Protein AF-A0A2S3VWZ7-F1 (afdb_monomer_lite)

Radius of gyration: 19.47 Å; chains: 1; bounding box: 54×32×48 Å

Sequence (140 aa):
MIIDDAINYHKRKGKNRSNRTVIREVLTDVESSLRFKYVNMLGCYGAVLKEALTATGHASYAAKIPALTLYLELGAASQTMIQLISLGLSRHTAHVLSSLTINRDMDLESARRFLSRLTPETAGLSPYVADELRRVLQSV

Secondary structure (DSSP, 8-state):
-HHHHHHHHHHHTT----HHHHHHHHHHHIIIIIIIIIHHHHHHHHHHHHHHHHHTT-HHHHTT---HHHHHHHT-SSHHHHHHHHTT--HHHHHHHHHT-S-----HHHHHHHHHH--TTTTT--HHHHHHHHHHHH--

Organism: NCBI:txid1203393

Foldseek 3Di:
DVLVVQVVVCVVVVHPDDSVVSVVVVVVCLVVCQLPVVLVVVVVVLVVVCVVCVVVVNNVVNVVDDPVSVCSNQVHDAPLLVLVVVLPADSVLSVLLPVVDPDRHDDNVRSLVSLVPDDCVVSVDDPVSNVRSVVSNVVD

Structure (mmCIF, N/CA/C/O backbone):
data_AF-A0A2S3VWZ7-F1
#
_entry.id   AF-A0A2S3VWZ7-F1
#
loop_
_atom_site.group_PDB
_atom_site.id
_atom_site.type_symbol
_atom_site.label_atom_id
_atom_site.label_alt_id
_atom_site.label_comp_id
_atom_site.label_asym_id
_atom_site.label_entity_id
_atom_site.label_seq_id
_atom_site.pdbx_PDB_ins_code
_atom_site.Cartn_x
_atom_site.Cartn_y
_atom_site.Cartn_z
_atom_site.occupancy
_atom_site.B_iso_or_equiv
_atom_site.auth_seq_id
_atom_site.auth_comp_id
_atom_site.auth_asym_id
_atom_site.auth_atom_id
_atom_site.pdbx_PDB_model_num
ATOM 1 N N . MET A 1 1 ? -13.086 11.754 6.075 1.00 78.25 1 MET A N 1
ATOM 2 C CA . MET A 1 1 ? -12.340 10.482 6.261 1.00 78.25 1 MET A CA 1
ATOM 3 C C . MET A 1 1 ? -13.388 9.380 6.243 1.00 78.25 1 MET A C 1
ATOM 5 O O . MET A 1 1 ? -14.458 9.620 6.784 1.00 78.25 1 MET A O 1
ATOM 9 N N . ILE A 1 2 ? -13.130 8.200 5.660 1.00 90.00 2 ILE A N 1
ATOM 10 C CA . ILE A 1 2 ? -14.190 7.198 5.386 1.00 90.00 2 ILE A CA 1
ATOM 11 C C . ILE A 1 2 ? -15.077 6.866 6.603 1.00 90.00 2 ILE A C 1
ATOM 13 O O . ILE A 1 2 ? -16.283 6.684 6.467 1.00 90.00 2 ILE A O 1
ATOM 17 N N . ILE A 1 3 ? -14.491 6.860 7.804 1.00 93.31 3 ILE A N 1
ATOM 18 C CA . ILE A 1 3 ? -15.200 6.642 9.069 1.00 93.31 3 ILE A CA 1
ATOM 19 C C . ILE A 1 3 ? -16.158 7.799 9.388 1.00 93.31 3 ILE A C 1
ATOM 21 O O . ILE A 1 3 ? -17.328 7.557 9.683 1.00 93.31 3 ILE A O 1
ATOM 25 N N . ASP A 1 4 ? -15.692 9.047 9.309 1.00 93.38 4 ASP A N 1
ATOM 26 C CA . ASP A 1 4 ? -16.527 10.231 9.554 1.00 93.38 4 ASP A CA 1
ATOM 27 C C . ASP A 1 4 ? -17.675 10.308 8.547 1.00 93.38 4 ASP A C 1
ATOM 29 O O . ASP A 1 4 ? -18.820 10.591 8.906 1.00 93.38 4 ASP A O 1
ATOM 33 N N . ASP A 1 5 ? -17.380 9.991 7.287 1.00 94.19 5 ASP A N 1
ATOM 34 C CA . ASP A 1 5 ? -18.354 9.992 6.200 1.00 94.19 5 ASP A CA 1
ATOM 35 C C . ASP A 1 5 ? -19.437 8.925 6.427 1.00 94.19 5 ASP A C 1
ATOM 37 O O . ASP A 1 5 ? -20.629 9.204 6.259 1.00 94.19 5 ASP A O 1
ATOM 41 N N . ALA A 1 6 ? -19.053 7.737 6.909 1.00 93.19 6 ALA A N 1
ATOM 42 C CA . ALA A 1 6 ? -19.980 6.672 7.291 1.00 93.19 6 ALA A CA 1
ATOM 43 C C . ALA A 1 6 ? -20.844 7.047 8.509 1.00 93.19 6 ALA A C 1
ATOM 45 O O . ALA A 1 6 ? -22.060 6.821 8.507 1.00 93.19 6 ALA A O 1
ATOM 46 N N . ILE A 1 7 ? -20.254 7.668 9.537 1.00 94.00 7 ILE A N 1
ATOM 47 C CA . ILE A 1 7 ? -20.989 8.162 10.713 1.00 94.00 7 ILE A CA 1
ATOM 48 C C . ILE A 1 7 ? -22.030 9.199 10.276 1.00 94.00 7 ILE A C 1
ATOM 50 O O . ILE A 1 7 ? -23.207 9.097 10.635 1.00 94.00 7 ILE A O 1
ATOM 54 N N . ASN A 1 8 ? -21.623 10.168 9.457 1.00 93.44 8 ASN A N 1
ATOM 55 C CA . ASN A 1 8 ? -22.503 11.217 8.951 1.00 93.44 8 ASN A CA 1
ATOM 56 C C . ASN A 1 8 ? -23.617 10.652 8.061 1.00 93.44 8 ASN A C 1
ATOM 58 O O . ASN A 1 8 ? -24.768 11.076 8.171 1.00 93.44 8 ASN A O 1
ATOM 62 N N . TYR A 1 9 ? -23.315 9.659 7.222 1.00 93.50 9 TYR A N 1
ATOM 63 C CA . TYR A 1 9 ? -24.314 8.962 6.413 1.00 93.50 9 TYR A CA 1
ATOM 64 C C . TYR A 1 9 ? -25.420 8.331 7.271 1.00 93.50 9 TYR A C 1
ATOM 66 O O . TYR A 1 9 ? -26.606 8.534 6.997 1.00 93.50 9 TYR A O 1
ATOM 74 N N . HIS A 1 10 ? -25.058 7.608 8.334 1.00 91.50 10 HIS A N 1
ATOM 75 C CA . HIS A 1 10 ? -26.041 6.962 9.205 1.00 91.50 10 HIS A CA 1
ATOM 76 C C . HIS A 1 10 ? -26.863 7.958 10.025 1.00 91.50 10 HIS A C 1
ATOM 78 O O . HIS A 1 10 ? -28.078 7.772 10.136 1.00 91.50 10 HIS A O 1
ATOM 84 N N . LYS A 1 11 ? -26.238 9.037 10.515 1.00 90.12 11 LYS A N 1
ATOM 85 C CA . LYS A 1 11 ? -26.940 10.135 11.198 1.00 90.12 11 LYS A CA 1
ATOM 86 C C . LYS A 1 11 ? -27.988 10.786 10.294 1.00 90.12 11 LYS A C 1
ATOM 88 O O . LYS A 1 11 ? -29.134 10.931 10.705 1.00 90.12 11 LYS A O 1
ATOM 93 N N . ARG A 1 12 ? -27.636 11.097 9.038 1.00 91.94 12 ARG A N 1
ATOM 94 C CA . ARG A 1 12 ? -28.571 11.682 8.054 1.00 91.94 12 ARG A CA 1
ATOM 95 C C . ARG A 1 12 ? -29.767 10.780 7.743 1.00 91.94 12 ARG A C 1
ATOM 97 O O . ARG A 1 12 ? -30.843 11.283 7.453 1.00 91.94 12 ARG A O 1
ATOM 104 N N . LYS A 1 13 ? -29.604 9.457 7.819 1.00 90.81 13 LYS A N 1
ATOM 105 C CA . LYS A 1 13 ? -30.698 8.487 7.631 1.00 90.81 13 LYS A CA 1
ATOM 106 C C . LYS A 1 13 ? -31.581 8.287 8.872 1.00 90.81 13 LYS A C 1
ATOM 108 O O . LYS A 1 13 ? -32.412 7.383 8.861 1.00 90.81 13 LYS A O 1
ATOM 113 N N . GLY A 1 14 ? -31.386 9.063 9.942 1.00 83.25 14 GLY A N 1
ATOM 114 C CA . GLY A 1 14 ? -32.142 8.921 11.190 1.00 83.25 14 GLY A CA 1
ATOM 115 C C . GLY A 1 14 ? -31.880 7.600 11.920 1.00 83.25 14 GLY A C 1
ATOM 116 O O . GLY A 1 14 ? -32.651 7.209 12.793 1.00 83.25 14 GLY A O 1
ATOM 117 N N . LYS A 1 15 ? -30.807 6.877 11.567 1.00 80.62 15 LYS A N 1
ATOM 118 C CA . LYS A 1 15 ? -30.462 5.620 12.234 1.00 80.62 15 LYS A CA 1
ATOM 119 C C . LYS A 1 15 ? -29.747 5.932 13.544 1.00 80.62 15 LYS A C 1
ATOM 121 O O . LYS A 1 15 ? -28.651 6.488 13.528 1.00 80.62 15 LYS A O 1
ATOM 126 N N . ASN A 1 16 ? -30.319 5.502 14.666 1.00 78.69 16 ASN A N 1
ATOM 127 C CA . ASN A 1 16 ? -29.718 5.670 15.990 1.00 78.69 16 ASN A CA 1
ATOM 128 C C . ASN A 1 16 ? -28.647 4.591 16.256 1.00 78.69 16 ASN A C 1
ATOM 130 O O . ASN A 1 16 ? -28.794 3.730 17.121 1.00 78.69 16 ASN A O 1
ATOM 134 N N . ARG A 1 17 ? -27.592 4.568 15.430 1.00 86.25 17 ARG A N 1
ATOM 135 C CA . ARG A 1 17 ? -26.449 3.654 15.589 1.00 86.25 17 ARG A CA 1
ATOM 136 C C . ARG A 1 17 ? -25.340 4.349 16.361 1.00 86.25 17 ARG A C 1
ATOM 138 O O . ARG A 1 17 ? -25.019 5.501 16.086 1.00 86.25 17 ARG A O 1
ATOM 145 N N . SER A 1 18 ? -24.709 3.625 17.282 1.00 92.88 18 SER A N 1
ATOM 146 C CA . SER A 1 18 ? -23.548 4.157 17.996 1.00 92.88 18 SER A CA 1
ATOM 147 C C . SER A 1 18 ? -22.364 4.364 17.043 1.00 92.88 18 SER A C 1
ATOM 149 O O . SER A 1 18 ? -22.121 3.534 16.161 1.00 92.88 18 SER A O 1
ATOM 151 N N . ASN A 1 19 ? -21.570 5.420 17.259 1.00 93.38 19 ASN A N 1
ATOM 152 C CA . ASN A 1 19 ? -20.338 5.648 16.493 1.00 93.38 19 ASN A CA 1
ATOM 153 C C . ASN A 1 19 ? -19.397 4.435 16.572 1.00 93.38 19 ASN A C 1
ATOM 155 O O . ASN A 1 19 ? -18.799 4.052 15.574 1.00 93.38 19 ASN A O 1
ATOM 159 N N . ARG A 1 20 ? -19.309 3.785 17.744 1.00 93.75 20 ARG A N 1
ATOM 160 C CA . ARG A 1 20 ? -18.490 2.580 17.957 1.00 93.75 20 ARG A CA 1
ATOM 161 C C . ARG A 1 20 ? -18.887 1.446 17.009 1.00 93.75 20 ARG A C 1
ATOM 163 O O . ARG A 1 20 ? -18.013 0.767 16.480 1.00 93.75 20 ARG A O 1
ATOM 170 N N . THR A 1 21 ? -20.187 1.237 16.812 1.00 94.69 21 THR A N 1
ATOM 171 C CA . THR A 1 21 ? -20.713 0.224 15.889 1.00 94.69 21 THR A CA 1
ATOM 172 C C . THR A 1 21 ? -20.322 0.554 14.452 1.00 94.69 21 THR A C 1
ATOM 174 O O . THR A 1 21 ? -19.758 -0.296 13.775 1.00 94.69 21 THR A O 1
ATOM 177 N N . VAL A 1 22 ? -20.534 1.802 14.021 1.00 94.25 22 VAL A N 1
ATOM 178 C CA . VAL A 1 22 ? -20.190 2.246 12.659 1.00 94.25 22 VAL A CA 1
ATOM 179 C C . VAL A 1 22 ? -18.692 2.103 12.386 1.00 94.25 22 VAL A C 1
ATOM 181 O O . VAL A 1 22 ? -18.312 1.578 11.349 1.00 94.25 22 VAL A O 1
ATOM 184 N N . ILE A 1 23 ? -17.839 2.503 13.333 1.00 94.38 23 ILE A N 1
ATOM 185 C CA . ILE A 1 23 ? -16.381 2.363 13.212 1.00 94.38 23 ILE A CA 1
ATOM 186 C C . ILE A 1 23 ? -15.990 0.896 13.004 1.00 94.38 23 ILE A C 1
ATOM 188 O O . ILE A 1 23 ? -15.233 0.591 12.087 1.00 94.38 23 ILE A O 1
ATOM 192 N N . ARG A 1 24 ? -16.507 -0.019 13.836 1.00 93.44 24 ARG A N 1
ATOM 193 C CA . ARG A 1 24 ? -16.182 -1.450 13.731 1.00 93.44 24 ARG A CA 1
ATOM 194 C C . ARG A 1 24 ? -16.646 -2.056 12.417 1.00 93.44 24 ARG A C 1
ATOM 196 O O . ARG A 1 24 ? -15.909 -2.846 11.845 1.00 93.44 24 ARG A O 1
ATOM 203 N N . GLU A 1 25 ? -17.831 -1.686 11.946 1.00 92.81 25 GLU A N 1
ATOM 204 C CA . GLU A 1 25 ? -18.352 -2.160 10.661 1.00 92.81 25 GLU A CA 1
ATOM 205 C C . GLU A 1 25 ? -17.486 -1.677 9.503 1.00 92.81 25 GLU A C 1
ATOM 207 O O . GLU A 1 25 ? -17.027 -2.501 8.726 1.00 92.81 25 GLU A O 1
ATOM 212 N N . VAL A 1 26 ? -17.143 -0.386 9.455 1.00 93.44 26 VAL A N 1
ATOM 213 C CA . VAL A 1 26 ? -16.254 0.150 8.412 1.00 93.44 26 VAL A CA 1
ATOM 214 C C . VAL A 1 26 ? -14.898 -0.558 8.420 1.00 93.44 26 VAL A C 1
ATOM 216 O O . VAL A 1 26 ? -14.395 -0.924 7.362 1.00 93.44 26 VAL A O 1
ATOM 219 N N . LEU A 1 27 ? -14.303 -0.786 9.595 1.00 90.94 27 LEU A N 1
ATOM 220 C CA . LEU A 1 27 ? -13.040 -1.527 9.694 1.00 90.94 27 LEU A CA 1
ATOM 221 C C . LEU A 1 27 ? -13.194 -2.984 9.232 1.00 90.94 27 LEU A C 1
ATOM 223 O O . LEU A 1 27 ? -12.349 -3.476 8.489 1.00 90.94 27 LEU A O 1
ATOM 227 N N . THR A 1 28 ? -14.293 -3.641 9.607 1.00 90.81 28 THR A N 1
ATOM 228 C CA . THR A 1 28 ? -14.607 -5.012 9.174 1.00 90.81 28 THR A CA 1
ATOM 229 C C . THR A 1 28 ? -14.801 -5.083 7.662 1.00 90.81 28 THR A C 1
ATOM 231 O O . THR A 1 28 ? -14.314 -6.015 7.027 1.00 90.81 28 THR A O 1
ATOM 234 N N . ASP A 1 29 ? -15.465 -4.099 7.059 1.00 89.06 29 ASP A N 1
ATOM 235 C CA . ASP A 1 29 ? -15.682 -4.020 5.615 1.00 89.06 29 ASP A CA 1
ATOM 236 C C . ASP A 1 29 ? -14.360 -3.799 4.873 1.00 89.06 29 ASP A C 1
ATOM 238 O O . ASP A 1 29 ? -14.090 -4.458 3.867 1.00 89.06 29 ASP A O 1
ATOM 242 N N . VAL A 1 30 ? -13.494 -2.919 5.384 1.00 87.25 30 VAL A N 1
ATOM 243 C CA . VAL A 1 30 ? -12.157 -2.693 4.816 1.00 87.25 30 VAL A CA 1
ATOM 244 C C . VAL A 1 30 ? -11.316 -3.969 4.873 1.00 87.25 30 VAL A C 1
ATOM 246 O O . VAL A 1 30 ? -10.669 -4.321 3.887 1.00 87.25 30 VAL A O 1
ATOM 249 N N . GLU A 1 31 ? -11.335 -4.695 5.988 1.00 82.94 31 GLU A N 1
ATOM 250 C CA . GLU A 1 31 ? -10.578 -5.942 6.110 1.00 82.94 31 GLU A CA 1
ATOM 251 C C . GLU A 1 31 ? -11.178 -7.065 5.260 1.00 82.94 31 GLU A C 1
ATOM 253 O O . GLU A 1 31 ? -10.496 -7.606 4.397 1.00 82.94 31 GLU A O 1
ATOM 258 N N . SER A 1 32 ? -12.454 -7.398 5.444 1.00 84.00 32 SER A N 1
ATOM 259 C CA . SER A 1 32 ? -13.089 -8.550 4.789 1.00 84.00 32 SER A CA 1
ATOM 260 C C . SER A 1 32 ? -13.348 -8.334 3.298 1.00 84.00 32 SER A C 1
ATOM 262 O O . SER A 1 32 ? -13.098 -9.220 2.479 1.00 84.00 32 SER A O 1
ATOM 264 N N . SER A 1 33 ? -13.835 -7.155 2.912 1.00 82.75 33 SER A N 1
ATOM 265 C CA . SER A 1 33 ? -14.174 -6.886 1.520 1.00 82.75 33 SER A CA 1
ATOM 266 C C . SER A 1 33 ? -12.939 -6.421 0.770 1.00 82.75 33 SER A C 1
ATOM 268 O O . SER A 1 33 ? -12.546 -7.067 -0.201 1.00 82.75 33 SER A O 1
ATOM 270 N N . LEU A 1 34 ? -12.310 -5.326 1.205 1.00 81.12 34 LEU A N 1
ATOM 271 C CA . LEU A 1 34 ? -11.249 -4.676 0.428 1.00 81.12 34 LEU A CA 1
ATOM 272 C C . LEU A 1 34 ? -9.989 -5.545 0.320 1.00 81.12 34 LEU A C 1
ATOM 274 O O . LEU A 1 34 ? -9.462 -5.714 -0.777 1.00 81.12 34 LEU A O 1
ATOM 278 N N . ARG A 1 35 ? -9.522 -6.113 1.438 1.00 76.94 35 ARG A N 1
ATOM 279 C CA . ARG A 1 35 ? -8.255 -6.864 1.476 1.00 76.94 35 ARG A CA 1
ATOM 280 C C . ARG A 1 35 ? -8.354 -8.325 1.059 1.00 76.94 35 ARG A C 1
ATOM 282 O O . ARG A 1 35 ? -7.341 -8.876 0.658 1.00 76.94 35 ARG A O 1
ATOM 289 N N . PHE A 1 36 ? -9.532 -8.944 1.117 1.00 78.81 36 PHE A N 1
ATOM 290 C CA . PHE A 1 36 ? -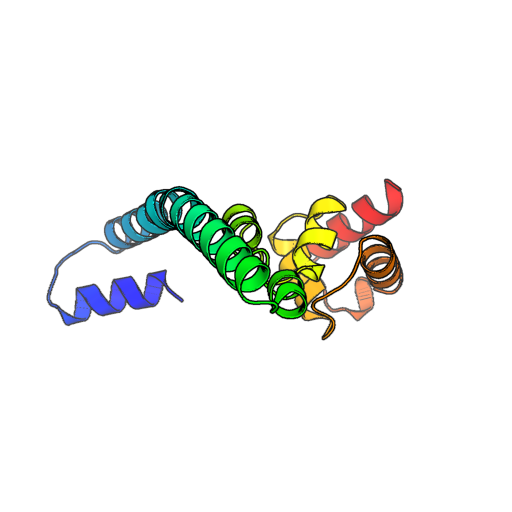9.696 -10.328 0.656 1.00 78.81 36 PHE A CA 1
ATOM 291 C C . PHE A 1 36 ? -10.466 -10.404 -0.659 1.00 78.81 36 PHE A C 1
ATOM 293 O O . PHE A 1 36 ? -9.933 -10.838 -1.680 1.00 78.81 36 PHE A O 1
ATOM 300 N N . LYS A 1 37 ? -11.729 -9.967 -0.665 1.00 86.69 37 LYS A N 1
ATOM 301 C CA . LYS A 1 37 ? -12.602 -10.144 -1.832 1.00 86.69 37 LYS A CA 1
ATOM 302 C C . LYS A 1 37 ? -12.121 -9.346 -3.045 1.00 86.69 37 LYS A C 1
ATOM 304 O O . LYS A 1 37 ? -11.995 -9.913 -4.128 1.00 86.69 37 LYS A O 1
ATOM 309 N N . TYR A 1 38 ? -11.848 -8.051 -2.880 1.00 88.75 38 TYR A N 1
ATOM 310 C CA . TYR A 1 38 ? -11.436 -7.198 -4.000 1.00 88.75 38 TYR A CA 1
ATOM 311 C C . TYR A 1 38 ? -10.044 -7.556 -4.521 1.00 88.75 38 TYR A C 1
ATOM 313 O O . TYR A 1 38 ? -9.864 -7.576 -5.733 1.00 88.75 38 TYR A O 1
ATOM 321 N N . VAL A 1 39 ? -9.101 -7.907 -3.643 1.00 88.56 39 VAL A N 1
ATOM 322 C CA . VAL A 1 39 ? -7.770 -8.425 -4.016 1.00 88.56 39 VAL A CA 1
ATOM 323 C C . VAL A 1 39 ? -7.898 -9.620 -4.967 1.00 88.56 39 VAL A C 1
ATOM 325 O O . VAL A 1 39 ? -7.359 -9.584 -6.075 1.00 88.56 39 VAL A O 1
ATOM 328 N N . ASN A 1 40 ? -8.709 -10.618 -4.606 1.00 88.50 40 ASN A N 1
ATOM 329 C CA . ASN A 1 40 ? -8.929 -11.800 -5.443 1.00 88.50 40 ASN A CA 1
ATOM 330 C C . ASN A 1 40 ? -9.610 -11.455 -6.775 1.00 88.50 40 ASN A C 1
ATOM 332 O O . ASN A 1 40 ? -9.146 -11.864 -7.838 1.00 88.50 40 ASN A O 1
ATOM 336 N N . MET A 1 41 ? -10.693 -10.673 -6.734 1.00 91.75 41 MET A N 1
ATOM 337 C CA . MET A 1 41 ? -11.439 -10.304 -7.942 1.00 91.75 41 MET A CA 1
ATOM 338 C C . MET A 1 41 ? -10.599 -9.458 -8.908 1.00 91.75 41 MET A C 1
ATOM 340 O O . MET A 1 41 ? -10.658 -9.676 -10.117 1.00 91.75 41 MET A O 1
ATOM 344 N N . LEU A 1 42 ? -9.793 -8.527 -8.393 1.00 92.56 42 LEU A N 1
ATOM 345 C CA . LEU A 1 42 ? -8.875 -7.721 -9.199 1.00 92.56 42 LEU A CA 1
ATOM 346 C C . LEU A 1 42 ? -7.725 -8.555 -9.757 1.00 92.56 42 LEU A C 1
ATOM 348 O O . LEU A 1 42 ? -7.317 -8.313 -10.888 1.00 92.56 42 LEU A O 1
ATOM 352 N N . GLY A 1 43 ? -7.250 -9.561 -9.017 1.00 91.62 43 GLY A N 1
ATOM 353 C CA . GLY A 1 43 ? -6.296 -10.543 -9.531 1.00 91.62 43 GLY A CA 1
ATOM 354 C C . GLY A 1 43 ? -6.852 -11.288 -10.747 1.00 91.62 43 GLY A C 1
ATOM 355 O O . GLY A 1 43 ? -6.219 -11.307 -11.803 1.00 91.62 43 GLY A O 1
ATOM 356 N N . CYS A 1 44 ?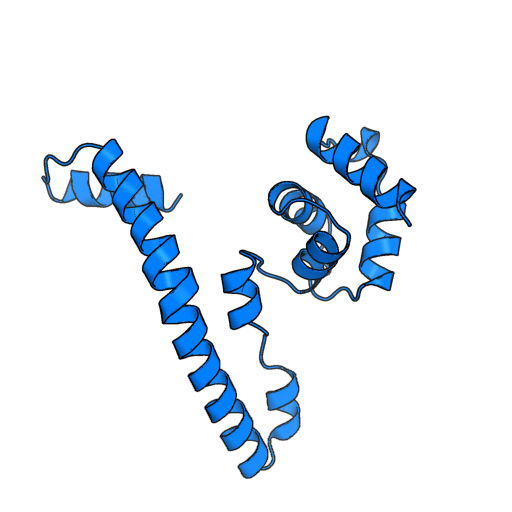 -8.073 -11.825 -10.639 1.00 93.94 44 CYS A N 1
ATOM 357 C CA . CYS A 1 44 ? -8.752 -12.482 -11.759 1.00 93.94 44 CYS A CA 1
ATOM 358 C C . CYS A 1 44 ? -8.955 -11.530 -12.945 1.00 93.94 44 CYS A C 1
ATOM 360 O O . CYS A 1 44 ? -8.626 -11.877 -14.077 1.00 93.94 44 CYS A O 1
ATOM 362 N N . TYR A 1 45 ? -9.460 -10.320 -12.689 1.00 94.56 45 TYR A N 1
ATOM 363 C CA . TYR A 1 45 ? -9.661 -9.311 -13.727 1.00 94.56 45 TYR A CA 1
ATOM 364 C C . TYR A 1 45 ? -8.349 -8.943 -14.431 1.00 94.56 45 TYR A C 1
ATOM 366 O O . TYR A 1 45 ? -8.297 -8.923 -15.657 1.00 94.56 45 TYR A O 1
ATOM 374 N N . GLY A 1 46 ? -7.278 -8.702 -13.671 1.00 93.75 46 GLY A N 1
ATOM 375 C CA . GLY A 1 46 ? -5.960 -8.374 -14.207 1.00 93.75 46 GLY A CA 1
ATOM 376 C C . GLY A 1 46 ? -5.387 -9.490 -15.079 1.00 93.75 46 GLY A C 1
ATOM 377 O O . GLY A 1 46 ? -4.836 -9.203 -16.140 1.00 93.75 46 GLY A O 1
ATOM 378 N N . ALA A 1 47 ? -5.570 -10.754 -14.684 1.00 93.62 47 ALA A N 1
ATOM 379 C CA . ALA A 1 47 ? -5.145 -11.908 -15.475 1.00 93.62 47 ALA A CA 1
ATOM 380 C C . ALA A 1 47 ? -5.895 -11.996 -16.815 1.00 93.62 47 ALA A C 1
ATOM 382 O O . ALA A 1 47 ? -5.262 -12.097 -17.865 1.00 93.62 47 ALA A O 1
ATOM 383 N N . VAL A 1 48 ? -7.227 -11.883 -16.790 1.00 96.19 48 VAL A N 1
ATOM 384 C CA . VAL A 1 48 ? -8.059 -11.910 -18.006 1.00 96.19 48 VAL A CA 1
ATOM 385 C C . VAL A 1 48 ? -7.742 -10.725 -18.919 1.00 96.19 48 VAL A C 1
ATOM 387 O O . VAL A 1 48 ? -7.597 -10.899 -20.127 1.00 96.19 48 VAL A O 1
ATOM 390 N N . LEU A 1 49 ? -7.585 -9.523 -18.357 1.00 95.94 49 LEU A N 1
ATOM 391 C CA . LEU A 1 49 ? -7.230 -8.325 -19.116 1.00 95.94 49 LEU A CA 1
ATOM 392 C C . LEU A 1 49 ? -5.858 -8.469 -19.787 1.00 95.94 49 LEU A C 1
ATOM 394 O O . LEU A 1 49 ? -5.710 -8.131 -20.960 1.00 95.94 49 LEU A O 1
ATOM 398 N N . LYS A 1 50 ? -4.861 -8.985 -19.061 1.00 95.62 50 LYS A N 1
ATOM 399 C CA . LYS A 1 50 ? -3.515 -9.232 -19.592 1.00 95.62 50 LYS A CA 1
ATOM 400 C C . LYS A 1 50 ? -3.549 -10.206 -20.770 1.00 95.62 50 LYS A C 1
ATOM 402 O O . LYS A 1 50 ? -2.909 -9.940 -21.789 1.00 95.62 50 LYS A O 1
ATOM 407 N N . GLU A 1 51 ? -4.302 -11.293 -20.638 1.00 96.44 51 GLU A N 1
ATOM 408 C CA . GLU A 1 51 ? -4.470 -12.287 -21.699 1.00 96.44 51 GLU A CA 1
ATOM 409 C C . GLU A 1 51 ? -5.155 -11.677 -22.927 1.00 96.44 51 GLU A C 1
ATOM 411 O O . GLU A 1 51 ? -4.622 -11.746 -24.032 1.00 96.44 51 GLU A O 1
ATOM 416 N N . ALA A 1 52 ? -6.274 -10.973 -22.737 1.00 97.19 52 ALA A N 1
ATOM 417 C CA . ALA A 1 52 ? -7.012 -10.332 -23.824 1.00 97.19 52 ALA A CA 1
ATOM 418 C C . ALA A 1 52 ? -6.171 -9.285 -24.581 1.00 97.19 52 ALA A C 1
ATOM 420 O O . ALA A 1 52 ? -6.198 -9.227 -25.813 1.00 97.19 52 ALA A O 1
ATOM 421 N N . LEU A 1 53 ? -5.387 -8.471 -23.867 1.00 97.00 53 LEU A N 1
ATOM 422 C CA . LEU A 1 53 ? -4.468 -7.509 -24.486 1.00 97.00 53 LEU A CA 1
ATOM 423 C C . LEU A 1 53 ? -3.362 -8.216 -25.274 1.00 97.00 53 LEU A C 1
ATOM 425 O O . LEU A 1 53 ? -3.013 -7.781 -26.366 1.00 97.00 53 LEU A O 1
ATOM 429 N N . THR A 1 54 ? -2.826 -9.316 -24.753 1.00 95.50 54 THR A N 1
ATOM 430 C CA . THR A 1 54 ? -1.769 -10.073 -25.436 1.00 95.50 54 THR A CA 1
ATOM 431 C C . THR A 1 54 ? -2.309 -10.737 -26.705 1.00 95.50 54 THR A C 1
ATOM 433 O O . THR A 1 54 ? -1.727 -10.562 -27.776 1.00 95.50 54 THR A O 1
ATOM 436 N N . ALA A 1 55 ? -3.469 -11.394 -26.620 1.00 96.69 55 ALA A N 1
ATOM 437 C CA . ALA A 1 55 ? -4.131 -12.061 -27.742 1.00 96.69 55 ALA A CA 1
ATOM 438 C C . ALA A 1 55 ? -4.536 -11.104 -28.878 1.00 96.69 55 ALA A C 1
ATOM 440 O O . ALA A 1 55 ? -4.609 -11.508 -30.034 1.00 96.69 55 ALA A O 1
ATOM 441 N N . THR A 1 56 ? -4.777 -9.827 -28.568 1.00 97.19 56 THR A N 1
ATOM 442 C CA . THR A 1 56 ? -5.166 -8.802 -29.553 1.00 97.19 56 THR A CA 1
ATOM 443 C C . THR A 1 56 ? -3.993 -7.962 -30.071 1.00 97.19 56 THR A C 1
ATOM 445 O O . THR A 1 56 ? -4.218 -6.980 -30.772 1.00 97.19 56 THR A O 1
ATOM 448 N N . GLY A 1 57 ? -2.742 -8.316 -29.745 1.00 96.19 57 GLY A N 1
ATOM 449 C CA . GLY A 1 57 ? -1.545 -7.598 -30.212 1.00 96.19 57 GLY A CA 1
ATOM 450 C C . GLY A 1 57 ? -1.193 -6.333 -29.415 1.00 96.19 57 GLY A C 1
ATOM 451 O O . GLY A 1 57 ? -0.326 -5.561 -29.816 1.00 96.19 57 GLY A O 1
ATOM 452 N N . HIS A 1 58 ? -1.818 -6.127 -28.256 1.00 96.31 58 HIS A N 1
ATOM 453 C CA . HIS A 1 58 ? -1.686 -4.956 -27.383 1.00 96.31 58 HIS A CA 1
ATOM 454 C C . HIS A 1 58 ? -0.782 -5.216 -26.161 1.00 96.31 58 HIS A C 1
ATOM 456 O O . HIS A 1 58 ? -0.971 -4.625 -25.096 1.00 96.31 58 HIS A O 1
ATOM 462 N N . ALA A 1 59 ? 0.229 -6.084 -26.288 1.00 93.38 59 ALA A N 1
ATOM 463 C CA . ALA A 1 59 ? 1.094 -6.502 -25.176 1.00 93.38 59 ALA A CA 1
ATOM 464 C C . ALA A 1 59 ? 1.799 -5.332 -24.449 1.00 93.38 59 ALA A C 1
ATOM 466 O O . ALA A 1 59 ? 2.042 -5.398 -23.244 1.00 93.38 59 ALA A O 1
ATOM 467 N N . SER A 1 60 ? 2.071 -4.222 -25.143 1.00 93.88 60 SER A N 1
ATOM 468 C CA . SER A 1 60 ? 2.657 -3.014 -24.541 1.00 93.88 60 SER A CA 1
ATOM 469 C C . SER A 1 60 ? 1.748 -2.350 -23.498 1.00 93.88 60 SER A C 1
ATOM 471 O O . SER A 1 60 ? 2.244 -1.727 -22.559 1.00 93.88 60 SER A O 1
ATOM 473 N N . TYR A 1 61 ? 0.427 -2.499 -23.614 1.00 93.38 61 TYR A N 1
ATOM 474 C CA . TYR A 1 61 ? -0.531 -2.032 -22.609 1.00 93.38 61 TYR A CA 1
ATOM 475 C C . TYR A 1 61 ? -0.604 -2.972 -21.412 1.00 93.38 61 TYR A C 1
ATOM 477 O O . TYR A 1 61 ? -0.798 -2.517 -20.287 1.00 93.38 61 TYR A O 1
ATOM 485 N N . ALA A 1 62 ? -0.382 -4.267 -21.633 1.00 90.88 62 ALA A N 1
ATOM 486 C CA . ALA A 1 62 ? -0.355 -5.259 -20.568 1.00 90.88 62 ALA A CA 1
ATOM 487 C C . ALA A 1 62 ? 0.760 -4.965 -19.544 1.00 90.88 62 ALA A C 1
ATOM 489 O O . ALA A 1 62 ? 0.554 -5.118 -18.343 1.00 90.88 62 ALA A O 1
ATOM 490 N N . ALA A 1 63 ? 1.907 -4.454 -20.007 1.00 86.25 63 ALA A N 1
ATOM 491 C CA . ALA A 1 63 ? 3.011 -4.007 -19.152 1.00 86.25 63 ALA A CA 1
ATOM 492 C C . ALA A 1 63 ? 2.694 -2.748 -18.320 1.00 86.25 63 ALA A C 1
ATOM 494 O O . ALA A 1 63 ? 3.393 -2.463 -17.353 1.00 86.25 63 ALA A O 1
ATOM 495 N N . LYS A 1 64 ? 1.648 -1.994 -18.679 1.00 88.88 64 LYS A N 1
ATOM 496 C CA . LYS A 1 64 ? 1.218 -0.774 -17.978 1.00 88.88 64 LYS A CA 1
ATOM 497 C C . LYS A 1 64 ? 0.107 -1.028 -16.960 1.00 88.88 64 LYS A C 1
ATOM 499 O O . LYS A 1 64 ? -0.359 -0.078 -16.335 1.00 88.88 64 LYS A O 1
ATOM 504 N N . ILE A 1 65 ? -0.350 -2.274 -16.813 1.00 89.56 65 ILE A N 1
ATOM 505 C CA . ILE A 1 65 ? -1.368 -2.617 -15.819 1.00 89.56 65 ILE A CA 1
ATOM 506 C C . ILE A 1 65 ? -0.762 -2.391 -14.424 1.00 89.56 65 ILE A C 1
ATOM 508 O O . ILE A 1 65 ? 0.226 -3.045 -14.082 1.00 89.56 65 ILE A O 1
ATOM 512 N N . PRO A 1 66 ? -1.330 -1.488 -13.605 1.00 84.31 66 PRO A N 1
ATOM 513 C CA . PRO A 1 66 ? -0.825 -1.255 -12.262 1.00 84.31 66 PRO A CA 1
ATOM 514 C C . PRO A 1 66 ? -1.034 -2.489 -11.382 1.00 84.31 66 PRO A C 1
ATOM 516 O O . PRO A 1 66 ? -2.030 -3.204 -11.513 1.00 84.31 66 PRO A O 1
ATOM 519 N N . ALA A 1 67 ? -0.130 -2.702 -10.426 1.00 85.56 67 ALA A N 1
ATOM 520 C CA . ALA A 1 67 ? -0.201 -3.794 -9.457 1.00 85.56 67 ALA A CA 1
ATOM 521 C C . ALA A 1 67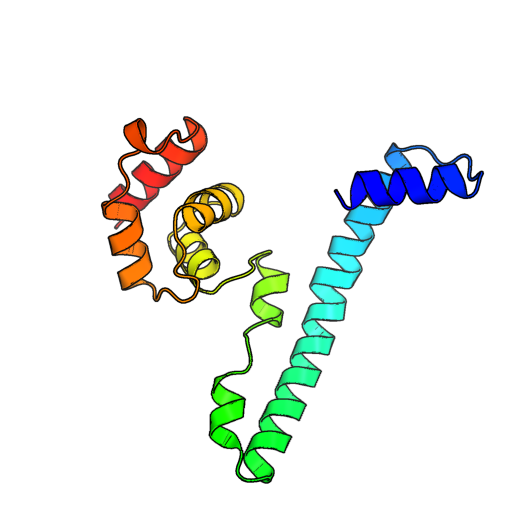 ? -1.264 -3.534 -8.363 1.00 85.56 67 ALA A C 1
ATOM 523 O O . ALA A 1 67 ? -0.967 -3.553 -7.171 1.00 85.56 67 ALA A O 1
ATOM 524 N N . LEU A 1 68 ? -2.516 -3.275 -8.760 1.00 87.31 68 LEU A N 1
ATOM 525 C CA . LEU A 1 68 ? -3.614 -2.872 -7.868 1.00 87.31 68 LEU A CA 1
ATOM 526 C C . LEU A 1 68 ? -3.857 -3.870 -6.733 1.00 87.31 68 LEU A C 1
ATOM 528 O O . LEU A 1 68 ? -4.136 -3.466 -5.609 1.00 87.31 68 LEU A O 1
ATOM 532 N N . THR A 1 69 ? -3.719 -5.164 -7.016 1.00 88.44 69 THR A N 1
ATOM 533 C CA . THR A 1 69 ? -3.832 -6.229 -6.015 1.00 88.44 69 THR A CA 1
ATOM 534 C C . THR A 1 69 ? -2.813 -6.033 -4.892 1.00 88.44 69 THR A C 1
ATOM 536 O O . THR A 1 69 ? -3.188 -5.946 -3.725 1.00 88.44 69 THR A O 1
ATOM 539 N N . LEU A 1 70 ? -1.542 -5.828 -5.251 1.00 85.94 70 LEU A N 1
ATOM 540 C CA . LEU A 1 70 ? -0.458 -5.574 -4.303 1.00 85.94 70 LEU A CA 1
ATOM 541 C C . LEU A 1 70 ? -0.673 -4.267 -3.523 1.00 85.94 70 LEU A C 1
ATOM 543 O O . LEU A 1 70 ? -0.392 -4.187 -2.327 1.00 85.94 70 LEU A O 1
ATOM 547 N N . TYR A 1 71 ? -1.202 -3.239 -4.191 1.00 88.00 71 TYR A N 1
ATOM 548 C CA . TYR A 1 71 ? -1.503 -1.944 -3.575 1.00 88.00 71 TYR A CA 1
ATOM 549 C C . TYR A 1 71 ? -2.538 -2.106 -2.455 1.00 88.00 71 TYR A C 1
ATOM 551 O O . TYR A 1 71 ? -2.339 -1.606 -1.347 1.00 88.00 71 TYR A O 1
ATOM 559 N N . LEU A 1 72 ? -3.606 -2.866 -2.704 1.00 86.75 72 LEU A N 1
ATOM 560 C CA . LEU A 1 72 ? -4.653 -3.128 -1.716 1.00 86.75 72 LEU A CA 1
ATOM 561 C C . LEU A 1 72 ? -4.172 -3.994 -0.546 1.00 86.75 72 LEU A C 1
ATOM 563 O O . LEU A 1 72 ? -4.512 -3.706 0.604 1.00 86.75 72 LEU A O 1
ATOM 567 N N . GLU A 1 73 ? -3.357 -5.014 -0.811 1.00 84.31 73 GLU A N 1
ATOM 568 C CA . GLU A 1 73 ? -2.789 -5.878 0.231 1.00 84.31 73 GLU A CA 1
ATOM 569 C C . GLU A 1 73 ? -1.924 -5.072 1.209 1.00 84.31 73 GLU A C 1
ATOM 571 O O . GLU A 1 73 ? -2.149 -5.061 2.431 1.00 84.31 73 GLU A O 1
ATOM 576 N N . LEU A 1 74 ? -0.976 -4.311 0.662 1.00 81.88 74 LEU A N 1
ATOM 577 C CA . LEU A 1 74 ? -0.023 -3.531 1.445 1.00 81.88 74 LEU A CA 1
ATOM 578 C C . LEU A 1 74 ? -0.627 -2.233 2.000 1.00 81.88 74 LEU A C 1
ATOM 580 O O . LEU A 1 74 ? -0.061 -1.632 2.916 1.00 81.88 74 LEU A O 1
ATOM 584 N N . GLY A 1 75 ? -1.793 -1.811 1.503 1.00 80.69 75 GLY A N 1
ATOM 585 C CA . GLY A 1 75 ? -2.353 -0.491 1.792 1.00 80.69 75 GLY A CA 1
ATOM 586 C C . GLY A 1 75 ? -1.471 0.631 1.238 1.00 80.69 75 GLY A C 1
ATOM 587 O O . GLY A 1 75 ? -1.300 1.661 1.887 1.00 80.69 75 GLY A O 1
ATOM 588 N N . ALA A 1 76 ? -0.866 0.393 0.075 1.00 83.81 76 ALA A N 1
ATOM 589 C CA . ALA A 1 76 ? -0.028 1.332 -0.654 1.00 83.81 76 ALA A CA 1
ATOM 590 C C . ALA A 1 76 ? -0.778 1.892 -1.870 1.00 83.81 76 ALA A C 1
ATOM 592 O O . ALA A 1 76 ? -1.765 1.324 -2.321 1.00 83.81 76 ALA A O 1
ATOM 593 N N . ALA A 1 77 ? -0.302 3.013 -2.413 1.00 84.75 77 ALA A N 1
ATOM 594 C CA . ALA A 1 77 ? -0.900 3.644 -3.598 1.00 84.75 77 ALA A CA 1
ATOM 595 C C . ALA A 1 77 ? 0.126 3.974 -4.697 1.00 84.75 77 ALA A C 1
ATOM 597 O O . ALA A 1 77 ? -0.180 4.701 -5.637 1.00 84.75 77 ALA A O 1
ATOM 598 N N . SER A 1 78 ? 1.366 3.500 -4.558 1.00 90.50 78 SER A N 1
ATOM 599 C CA . SER A 1 78 ? 2.432 3.724 -5.537 1.00 90.50 78 SER A CA 1
ATOM 600 C C . SER A 1 78 ? 3.543 2.694 -5.382 1.00 90.50 78 SER A C 1
ATOM 602 O O . SER A 1 78 ? 3.745 2.159 -4.288 1.00 90.50 78 SER A O 1
ATOM 604 N N . GLN A 1 79 ? 4.300 2.476 -6.457 1.00 91.31 79 GLN A N 1
ATOM 605 C CA . GLN A 1 79 ? 5.480 1.621 -6.434 1.00 91.31 79 GLN A CA 1
ATOM 606 C C . GLN A 1 79 ? 6.540 2.171 -5.474 1.00 91.31 79 GLN A C 1
ATOM 608 O O . GLN A 1 79 ? 7.094 1.414 -4.683 1.00 91.31 79 GLN A O 1
ATOM 613 N N . THR A 1 80 ? 6.727 3.494 -5.430 1.00 94.56 80 THR A N 1
ATOM 614 C CA . THR A 1 80 ? 7.599 4.145 -4.439 1.00 94.56 80 THR A CA 1
ATOM 615 C C . THR A 1 80 ? 7.243 3.742 -3.010 1.00 94.56 80 THR A C 1
ATOM 617 O O . THR A 1 80 ? 8.111 3.320 -2.255 1.00 94.56 80 THR A O 1
ATOM 620 N N . MET A 1 81 ? 5.964 3.821 -2.627 1.00 94.62 81 MET A N 1
ATOM 621 C CA . MET A 1 81 ? 5.540 3.453 -1.272 1.00 94.62 81 MET A CA 1
ATOM 622 C C . MET A 1 81 ? 5.794 1.969 -0.970 1.00 94.62 81 MET 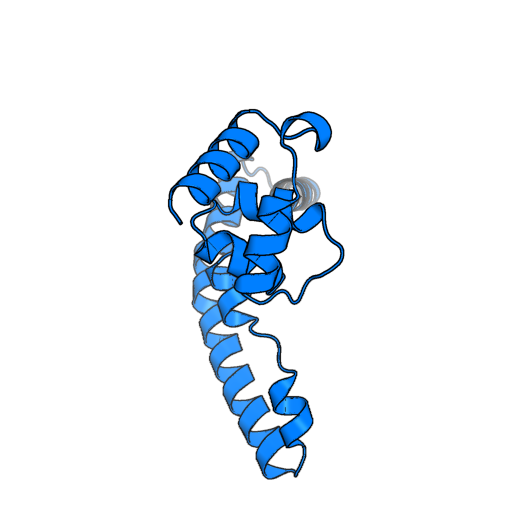A C 1
ATOM 624 O O . MET A 1 81 ? 6.170 1.644 0.153 1.00 94.62 81 MET A O 1
ATOM 628 N N . ILE A 1 82 ? 5.648 1.081 -1.961 1.00 93.44 82 ILE A N 1
ATOM 629 C CA . ILE A 1 82 ? 6.000 -0.339 -1.812 1.00 93.44 82 ILE A CA 1
ATOM 630 C C . ILE A 1 82 ? 7.493 -0.504 -1.550 1.00 93.44 82 ILE A C 1
ATOM 632 O O . ILE A 1 82 ? 7.851 -1.205 -0.608 1.00 93.44 82 ILE A O 1
ATOM 636 N N . GLN A 1 83 ? 8.351 0.156 -2.333 1.00 94.81 83 GLN A N 1
ATOM 637 C CA . GLN A 1 83 ? 9.801 0.049 -2.155 1.00 94.81 83 GLN A CA 1
ATOM 638 C C . GLN A 1 83 ? 10.248 0.556 -0.779 1.00 94.81 83 GLN A C 1
ATOM 640 O O . GLN A 1 83 ? 11.112 -0.034 -0.137 1.00 94.81 83 GLN A O 1
ATOM 645 N N . LEU A 1 84 ? 9.614 1.618 -0.276 1.00 94.88 84 LEU A N 1
ATOM 646 C CA . LEU A 1 84 ? 9.860 2.110 1.078 1.00 94.88 84 LEU A CA 1
ATOM 647 C C . LEU A 1 84 ? 9.468 1.079 2.148 1.00 94.88 84 LEU A C 1
ATOM 649 O O . LEU A 1 84 ? 10.232 0.856 3.085 1.00 94.88 84 LEU A O 1
ATOM 653 N N . ILE A 1 85 ? 8.319 0.413 1.994 1.00 93.94 85 ILE A N 1
ATOM 654 C CA . ILE A 1 85 ? 7.896 -0.665 2.902 1.00 93.94 85 ILE A CA 1
ATOM 655 C C . ILE A 1 85 ? 8.865 -1.853 2.825 1.00 93.94 85 ILE A C 1
ATOM 657 O O . ILE A 1 85 ? 9.250 -2.387 3.863 1.00 93.94 85 ILE A O 1
ATOM 661 N N . SER A 1 86 ? 9.310 -2.254 1.628 1.00 92.00 86 SER A N 1
ATOM 662 C CA . SER A 1 86 ? 10.248 -3.376 1.472 1.00 92.00 86 SER A CA 1
ATOM 663 C C . SER A 1 86 ? 11.630 -3.104 2.063 1.00 92.00 86 SER A C 1
ATOM 665 O O . SER A 1 86 ? 12.327 -4.046 2.423 1.00 92.00 86 SER A O 1
ATOM 667 N N . LEU A 1 87 ? 12.015 -1.831 2.212 1.00 93.56 87 LEU A N 1
ATOM 668 C CA . LEU A 1 87 ? 13.225 -1.422 2.933 1.00 93.56 87 LEU A CA 1
ATOM 669 C C . LEU A 1 87 ? 13.079 -1.519 4.465 1.00 93.56 87 LEU A C 1
ATOM 671 O O . LEU A 1 87 ? 14.030 -1.239 5.186 1.00 93.56 87 LEU A O 1
ATOM 675 N N . GLY A 1 88 ? 11.914 -1.924 4.981 1.00 92.69 88 GLY A N 1
ATOM 676 C CA . GLY A 1 88 ? 11.683 -2.141 6.411 1.00 92.69 88 GLY A CA 1
ATOM 677 C C . GLY A 1 88 ? 11.052 -0.956 7.145 1.00 92.69 88 GLY A C 1
ATOM 678 O O . GLY A 1 88 ? 11.015 -0.953 8.378 1.00 92.69 88 GLY A O 1
ATOM 679 N N . LEU A 1 89 ? 10.547 0.042 6.413 1.00 94.38 89 LEU A N 1
ATOM 680 C CA . LEU A 1 89 ? 9.754 1.124 6.994 1.00 94.38 89 LEU A CA 1
ATOM 681 C C . LEU A 1 89 ? 8.326 0.649 7.287 1.00 94.38 89 LEU A C 1
ATOM 683 O O . LEU A 1 89 ? 7.704 -0.064 6.494 1.00 94.38 89 LEU A O 1
ATOM 687 N N . SER A 1 90 ? 7.753 1.120 8.391 1.00 94.12 90 SER A N 1
ATOM 688 C CA . SER A 1 90 ? 6.326 0.982 8.647 1.00 94.12 90 SER A CA 1
ATOM 689 C C . SER A 1 90 ? 5.498 1.648 7.543 1.00 94.12 90 SER A C 1
ATOM 691 O O . SER A 1 90 ? 5.919 2.610 6.899 1.00 94.12 90 SER A O 1
ATOM 693 N N . ARG A 1 91 ? 4.255 1.186 7.360 1.00 91.50 91 ARG A N 1
ATOM 694 C CA . ARG A 1 91 ? 3.313 1.781 6.392 1.00 91.50 91 ARG A CA 1
ATOM 695 C C . ARG A 1 91 ? 3.095 3.278 6.618 1.00 91.50 91 ARG A C 1
ATOM 697 O O . ARG A 1 91 ? 2.979 4.025 5.652 1.00 91.50 91 ARG A O 1
ATOM 704 N N . HIS A 1 92 ? 3.036 3.709 7.880 1.00 92.81 92 HIS A N 1
ATOM 705 C CA . HIS A 1 92 ? 2.866 5.119 8.228 1.00 92.81 92 HIS A CA 1
ATOM 706 C C . HIS A 1 92 ? 4.065 5.948 7.762 1.00 92.81 92 HIS A C 1
ATOM 708 O O . HIS A 1 92 ? 3.891 6.916 7.025 1.00 92.81 92 HIS A O 1
ATOM 714 N N . THR A 1 93 ? 5.279 5.529 8.115 1.00 94.50 93 THR A N 1
ATOM 715 C CA . THR A 1 93 ? 6.506 6.210 7.696 1.00 94.50 93 THR A CA 1
ATOM 716 C C . THR A 1 93 ? 6.684 6.176 6.186 1.00 94.50 93 THR A C 1
ATOM 718 O O . THR A 1 93 ? 6.951 7.211 5.588 1.00 94.50 93 THR A O 1
ATOM 721 N N . ALA A 1 94 ? 6.458 5.034 5.536 1.00 94.94 94 ALA A N 1
ATOM 722 C CA . ALA A 1 94 ? 6.507 4.935 4.081 1.00 94.94 94 ALA A CA 1
ATOM 723 C C . ALA A 1 94 ? 5.525 5.908 3.409 1.00 94.94 94 ALA A C 1
ATOM 725 O O 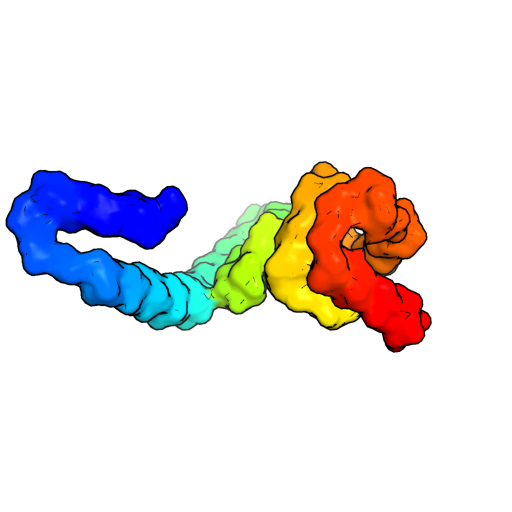. ALA A 1 94 ? 5.887 6.563 2.434 1.00 94.94 94 ALA A O 1
ATOM 726 N N . HIS A 1 95 ? 4.311 6.064 3.947 1.00 93.31 95 HIS A N 1
ATOM 727 C CA . HIS A 1 95 ? 3.350 7.048 3.452 1.00 93.31 95 HIS A CA 1
ATOM 728 C C . HIS A 1 95 ? 3.879 8.482 3.595 1.00 93.31 95 HIS A C 1
ATOM 730 O O . HIS A 1 95 ? 3.916 9.208 2.600 1.00 93.31 95 HIS A O 1
ATOM 736 N N . VAL A 1 96 ? 4.338 8.860 4.794 1.00 93.50 96 VAL A N 1
ATOM 737 C CA . VAL A 1 96 ? 4.892 10.195 5.078 1.00 93.50 96 VAL A CA 1
ATOM 738 C C . VAL A 1 96 ? 6.090 10.496 4.179 1.00 93.50 96 VAL A C 1
ATOM 740 O O . VAL A 1 96 ? 6.128 11.538 3.545 1.00 93.50 96 VAL A O 1
ATOM 743 N N . LEU A 1 97 ? 7.047 9.580 4.048 1.00 93.94 97 LEU A N 1
ATOM 744 C CA . LEU A 1 97 ? 8.233 9.812 3.224 1.00 93.94 97 LEU A CA 1
ATOM 745 C C . LEU A 1 97 ? 7.898 9.809 1.727 1.00 93.94 97 LEU A C 1
ATOM 747 O O . LEU A 1 97 ? 8.437 10.615 0.973 1.00 93.94 97 LEU A O 1
ATOM 751 N N . SER A 1 98 ? 6.958 8.970 1.282 1.00 93.69 98 SER A N 1
ATOM 752 C CA . SER A 1 98 ? 6.503 8.978 -0.114 1.00 93.69 98 SER A CA 1
ATOM 753 C C . SER A 1 98 ? 5.762 10.261 -0.499 1.00 93.69 98 SER A C 1
ATOM 755 O O . SER A 1 98 ? 5.658 10.559 -1.686 1.00 93.69 98 SER A O 1
ATOM 757 N N . SER A 1 99 ? 5.208 11.019 0.454 1.00 91.81 99 SER A N 1
ATOM 758 C CA . SER A 1 99 ? 4.542 12.293 0.155 1.00 91.81 99 SER A CA 1
ATOM 759 C C . SER A 1 99 ? 5.537 13.435 -0.076 1.00 91.81 99 SER A C 1
ATOM 761 O O . SER A 1 99 ? 5.179 14.417 -0.721 1.00 91.81 99 SER A O 1
ATOM 763 N N . LEU A 1 100 ? 6.796 13.265 0.345 1.00 92.75 100 LEU A N 1
ATOM 764 C CA . LEU A 1 100 ? 7.893 14.215 0.124 1.00 92.75 100 LEU A CA 1
ATOM 765 C C . LEU A 1 100 ? 8.487 14.140 -1.292 1.00 92.75 100 LEU A C 1
ATOM 767 O O . LEU A 1 100 ? 9.395 14.896 -1.626 1.00 92.75 100 LEU A O 1
ATOM 771 N N . THR A 1 101 ? 8.001 13.225 -2.132 1.00 91.62 101 THR A N 1
ATOM 772 C CA . THR A 1 101 ? 8.458 13.060 -3.512 1.00 91.62 101 THR A CA 1
ATOM 773 C C . THR A 1 101 ? 7.290 12.995 -4.487 1.00 91.62 101 THR A C 1
ATOM 775 O O . THR A 1 101 ? 6.238 12.415 -4.212 1.00 91.62 101 THR A O 1
ATOM 778 N N . ILE A 1 102 ? 7.495 13.575 -5.669 1.00 93.12 102 ILE A N 1
ATOM 779 C CA . ILE A 1 102 ? 6.565 13.454 -6.798 1.00 93.12 102 ILE A CA 1
ATOM 780 C C . ILE A 1 102 ? 6.746 12.133 -7.553 1.00 93.12 102 ILE A C 1
ATOM 782 O O . ILE A 1 102 ? 5.833 11.704 -8.254 1.00 93.12 102 ILE A O 1
ATOM 786 N N . ASN A 1 103 ? 7.905 11.476 -7.416 1.00 93.31 103 ASN A N 1
ATOM 787 C CA . ASN A 1 103 ? 8.174 10.226 -8.114 1.00 93.31 103 ASN A CA 1
ATOM 788 C C . ASN A 1 103 ? 7.418 9.074 -7.432 1.00 93.31 103 ASN A C 1
ATOM 790 O O . ASN A 1 103 ? 7.719 8.695 -6.297 1.00 93.31 103 ASN A O 1
ATOM 794 N N . ARG A 1 104 ? 6.434 8.518 -8.145 1.00 91.56 104 ARG A N 1
ATOM 795 C CA . ARG A 1 104 ? 5.573 7.408 -7.703 1.00 91.56 104 ARG A CA 1
ATOM 796 C C . ARG A 1 104 ? 6.023 6.036 -8.214 1.00 91.56 104 ARG A C 1
ATOM 798 O O . ARG A 1 104 ? 5.398 5.040 -7.852 1.00 91.56 104 ARG A O 1
ATOM 805 N N . ASP A 1 105 ? 7.093 5.992 -8.998 1.00 92.75 105 ASP A N 1
ATOM 806 C CA . ASP A 1 105 ? 7.575 4.797 -9.687 1.00 92.75 105 ASP A CA 1
ATOM 807 C C . ASP A 1 105 ? 9.064 4.521 -9.417 1.00 92.75 105 ASP A C 1
ATOM 809 O O . ASP A 1 105 ? 9.849 4.259 -10.322 1.00 92.75 105 ASP A O 1
ATOM 813 N N . MET A 1 106 ? 9.493 4.653 -8.156 1.00 94.81 106 MET A N 1
ATOM 814 C CA . MET A 1 106 ? 10.867 4.313 -7.775 1.00 94.81 106 MET A CA 1
ATOM 815 C C . MET A 1 106 ? 11.090 2.799 -7.787 1.00 94.81 106 MET A C 1
ATOM 817 O O . MET A 1 106 ? 10.264 2.038 -7.283 1.00 94.81 106 MET A O 1
ATOM 821 N N . ASP A 1 107 ? 12.256 2.384 -8.276 1.00 94.38 107 ASP A N 1
ATOM 822 C CA . ASP A 1 107 ? 12.837 1.080 -7.969 1.00 94.38 107 ASP A CA 1
ATOM 823 C C . ASP A 1 107 ? 13.527 1.091 -6.590 1.00 94.38 107 ASP A C 1
ATOM 825 O O . ASP A 1 107 ? 13.611 2.123 -5.913 1.00 94.38 107 ASP A O 1
ATOM 829 N N . LEU A 1 108 ? 14.007 -0.074 -6.150 1.00 93.00 108 LEU A N 1
ATOM 830 C CA . LEU A 1 108 ? 14.609 -0.241 -4.826 1.00 93.00 108 LEU A CA 1
ATOM 831 C C . LEU A 1 108 ? 15.845 0.654 -4.624 1.00 93.00 108 LEU A C 1
ATOM 833 O O . LEU A 1 108 ? 16.015 1.260 -3.564 1.00 93.00 108 LEU A O 1
ATOM 837 N N . GLU A 1 109 ? 16.702 0.771 -5.641 1.00 94.25 109 GLU A N 1
ATOM 838 C CA . GLU A 1 109 ? 17.921 1.583 -5.566 1.00 94.25 109 GLU A CA 1
ATOM 839 C C . GLU A 1 109 ? 17.594 3.081 -5.499 1.00 94.25 109 GLU A C 1
ATOM 841 O O . GLU A 1 109 ? 18.160 3.825 -4.693 1.00 94.25 109 GLU A O 1
ATOM 846 N N . SER A 1 110 ? 16.640 3.541 -6.309 1.00 95.44 110 SER A N 1
ATOM 847 C CA . SER A 1 110 ? 16.188 4.931 -6.310 1.00 95.44 110 SER A CA 1
ATOM 848 C C . SER A 1 110 ? 15.476 5.291 -5.014 1.00 95.44 110 SER A C 1
ATOM 850 O O . SER A 1 110 ? 15.704 6.385 -4.499 1.00 95.44 110 SER A O 1
ATOM 852 N N . ALA A 1 111 ? 14.702 4.368 -4.437 1.00 95.69 111 ALA A N 1
ATOM 853 C CA . ALA A 1 111 ? 14.120 4.529 -3.110 1.00 95.69 111 ALA A CA 1
ATOM 854 C C . ALA A 1 111 ? 15.208 4.678 -2.033 1.00 95.69 111 ALA A C 1
ATOM 856 O O . ALA A 1 111 ? 15.144 5.606 -1.228 1.00 95.69 111 ALA A O 1
ATOM 857 N N . ARG A 1 112 ? 16.264 3.851 -2.061 1.00 93.56 112 ARG A N 1
ATOM 858 C CA . ARG A 1 112 ? 17.399 3.972 -1.126 1.00 93.56 112 ARG A CA 1
ATOM 859 C C . ARG A 1 112 ? 18.118 5.313 -1.269 1.00 93.56 112 ARG A C 1
ATOM 861 O O . ARG A 1 112 ? 18.341 5.992 -0.269 1.00 93.56 112 ARG A O 1
ATOM 868 N N . ARG A 1 113 ? 18.437 5.725 -2.501 1.00 94.75 113 ARG A N 1
ATOM 869 C CA . ARG A 1 113 ? 19.072 7.029 -2.781 1.00 94.75 113 ARG A CA 1
ATOM 870 C C . ARG A 1 113 ? 18.196 8.204 -2.364 1.00 94.75 113 ARG A C 1
ATOM 872 O O . ARG A 1 113 ? 18.714 9.238 -1.953 1.00 94.75 113 ARG A O 1
ATOM 879 N N . PHE A 1 114 ? 16.881 8.074 -2.498 1.00 95.00 114 PHE A N 1
ATOM 880 C CA . PHE A 1 114 ? 15.939 9.071 -2.013 1.00 95.00 114 PHE A CA 1
ATOM 881 C C . PHE A 1 114 ? 16.013 9.185 -0.487 1.00 95.00 114 PHE A C 1
ATOM 883 O O . PHE A 1 114 ? 16.244 10.280 0.019 1.00 95.00 114 PHE A O 1
ATOM 890 N N . LEU A 1 115 ? 15.914 8.063 0.233 1.00 93.50 115 LEU A N 1
ATOM 891 C CA . LEU A 1 115 ? 15.987 8.045 1.696 1.00 93.50 115 LEU A CA 1
ATOM 892 C C . LEU A 1 115 ? 17.313 8.592 2.232 1.00 93.50 115 LEU A C 1
ATOM 894 O O . LEU A 1 115 ? 17.304 9.362 3.186 1.00 93.50 115 LEU A O 1
ATOM 898 N N . SER A 1 116 ? 18.441 8.261 1.600 1.00 91.88 116 SER A N 1
ATOM 899 C CA . SER A 1 116 ? 19.764 8.728 2.036 1.00 91.88 116 SER A CA 1
ATOM 900 C C . SER A 1 116 ? 19.982 10.234 1.856 1.00 91.88 116 SER A C 1
ATOM 902 O O . SER A 1 116 ? 20.929 10.783 2.410 1.00 91.88 116 SER A O 1
ATOM 904 N N . ARG A 1 117 ? 19.155 10.907 1.045 1.00 91.00 117 ARG A N 1
ATOM 905 C CA . ARG A 1 117 ? 19.209 12.365 0.835 1.00 91.00 117 ARG A CA 1
ATOM 906 C C . ARG A 1 117 ? 18.331 13.136 1.817 1.00 91.00 117 ARG A C 1
ATOM 908 O O . ARG A 1 117 ? 18.461 14.355 1.905 1.00 91.00 117 ARG A O 1
ATOM 915 N N . LEU A 1 118 ? 17.429 12.457 2.523 1.00 89.69 118 LEU A N 1
ATOM 916 C CA . LEU A 1 118 ? 16.562 13.093 3.505 1.00 89.69 118 LEU A CA 1
ATOM 917 C C . LEU A 1 118 ? 17.351 13.360 4.786 1.00 89.69 118 LEU A C 1
ATOM 919 O O . LEU A 1 118 ? 17.932 12.451 5.372 1.00 89.69 118 LEU A O 1
ATOM 923 N N . THR A 1 119 ? 17.333 14.609 5.242 1.00 81.88 119 THR A N 1
ATOM 924 C CA . THR A 1 119 ? 17.816 14.976 6.577 1.00 81.88 119 THR A CA 1
ATOM 925 C C . THR A 1 119 ? 16.605 15.100 7.504 1.00 81.88 119 THR A C 1
ATOM 927 O O . THR A 1 119 ? 15.746 15.954 7.258 1.00 81.88 119 THR A O 1
ATOM 930 N N . PRO A 1 120 ? 16.477 14.242 8.536 1.00 73.25 120 PRO A N 1
ATOM 931 C CA . PRO A 1 120 ? 15.291 14.218 9.391 1.00 73.25 120 PRO A CA 1
ATOM 932 C C . PRO A 1 120 ? 14.948 15.573 10.018 1.00 73.25 120 PRO A C 1
ATOM 934 O O . PRO A 1 120 ? 13.775 15.904 10.183 1.00 73.25 120 PRO A O 1
ATOM 937 N N . GLU A 1 121 ? 15.975 16.363 10.323 1.00 69.56 121 GLU A N 1
ATOM 938 C CA . GLU A 1 121 ? 15.885 17.648 11.008 1.00 69.56 121 GLU A CA 1
ATOM 939 C C . GLU A 1 121 ? 15.314 18.751 10.104 1.00 69.56 121 GLU A C 1
ATOM 941 O O . GLU A 1 121 ? 14.624 19.644 10.588 1.00 69.56 121 GLU A O 1
ATOM 946 N N . THR A 1 122 ? 15.555 18.684 8.789 1.00 70.62 122 THR A N 1
ATOM 947 C CA . THR A 1 122 ? 15.063 19.696 7.834 1.00 70.62 122 THR A CA 1
ATOM 948 C C . THR A 1 122 ? 13.708 19.332 7.235 1.00 70.62 122 THR A C 1
ATOM 950 O O . THR A 1 122 ? 12.946 20.212 6.843 1.00 70.62 122 THR A O 1
ATOM 953 N N . ALA A 1 123 ? 13.375 18.041 7.203 1.00 76.06 123 ALA A N 1
ATOM 954 C CA . ALA A 1 123 ? 12.152 17.531 6.591 1.00 76.06 123 ALA A CA 1
ATOM 955 C C . ALA A 1 123 ? 10.903 17.652 7.490 1.00 76.06 123 ALA A C 1
ATOM 957 O O . ALA A 1 123 ? 9.822 17.225 7.087 1.00 76.06 123 ALA A O 1
ATOM 958 N N . GLY A 1 124 ? 11.028 18.216 8.699 1.00 81.44 124 GLY A N 1
ATOM 959 C CA . GLY A 1 124 ? 9.904 18.386 9.628 1.00 81.44 124 GLY A CA 1
ATOM 960 C C . GLY A 1 124 ? 9.289 17.058 10.082 1.00 81.44 124 GLY A C 1
ATOM 961 O O . GLY A 1 124 ? 8.087 16.985 10.341 1.00 81.44 124 GLY A O 1
ATOM 962 N N . LEU A 1 125 ? 10.093 15.990 10.126 1.00 88.00 125 LEU A N 1
ATOM 963 C CA . LEU A 1 125 ? 9.621 14.652 10.474 1.00 88.00 125 LEU A CA 1
ATOM 964 C C . LEU A 1 125 ? 9.329 14.558 11.972 1.00 88.00 125 LEU A C 1
ATOM 966 O O . LEU A 1 125 ? 10.049 15.114 12.801 1.00 88.00 125 LEU A O 1
ATOM 970 N N . SER A 1 126 ? 8.296 13.795 12.333 1.00 91.06 126 SER A N 1
ATOM 971 C CA . SER A 1 126 ? 8.089 13.438 13.736 1.00 91.06 126 SER A CA 1
ATOM 972 C C . SER A 1 126 ? 9.258 12.575 14.244 1.00 91.06 126 SER A C 1
ATOM 974 O O . SER A 1 126 ? 9.861 11.844 13.448 1.00 91.06 126 SER A O 1
ATOM 976 N N . PRO A 1 127 ? 9.564 12.590 15.558 1.00 90.38 127 PRO A N 1
ATOM 977 C CA . PRO A 1 127 ? 10.659 11.794 16.120 1.00 90.38 127 PRO A CA 1
ATOM 978 C C . PRO A 1 127 ? 10.568 10.307 15.750 1.00 90.38 127 PRO A C 1
ATOM 980 O O . PRO A 1 127 ? 11.553 9.710 15.335 1.00 90.38 127 PRO A O 1
ATOM 983 N N . TYR A 1 128 ? 9.355 9.746 15.778 1.00 92.12 128 TYR A N 1
ATOM 984 C CA . TYR A 1 128 ? 9.099 8.359 15.387 1.00 92.12 128 TYR A CA 1
ATOM 985 C C . TYR A 1 128 ? 9.515 8.053 13.938 1.00 92.12 128 TYR A C 1
ATOM 987 O O . TYR A 1 128 ? 10.186 7.056 13.678 1.00 92.12 128 TYR A O 1
ATOM 995 N N . VAL A 1 129 ? 9.133 8.917 12.990 1.00 93.38 129 VAL A N 1
ATOM 996 C CA . VAL A 1 129 ? 9.458 8.747 11.564 1.00 93.38 129 VAL A CA 1
ATOM 997 C C . VAL A 1 129 ? 10.964 8.908 11.332 1.00 93.38 129 VAL A C 1
ATOM 999 O O . VAL A 1 129 ? 11.557 8.146 10.568 1.00 93.38 129 VAL A O 1
ATOM 1002 N N . ALA A 1 130 ? 11.593 9.866 12.018 1.00 92.44 130 ALA A N 1
ATOM 1003 C CA . ALA A 1 130 ? 13.034 10.097 11.959 1.00 92.44 130 ALA A CA 1
ATOM 1004 C C . ALA A 1 130 ? 13.840 8.892 12.472 1.00 92.44 130 ALA A C 1
ATOM 1006 O O . ALA A 1 130 ? 14.798 8.470 11.824 1.00 92.44 130 ALA A O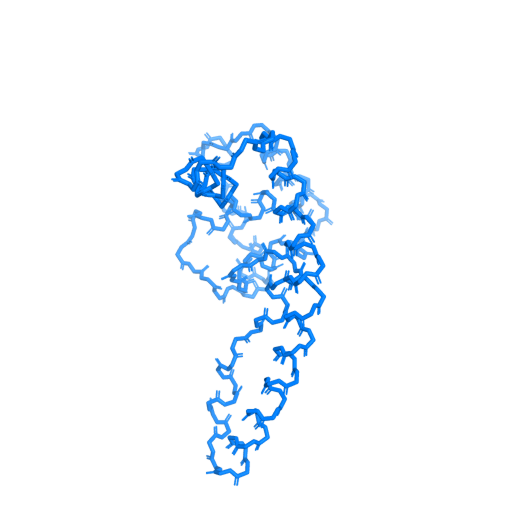 1
ATOM 1007 N N . ASP A 1 131 ? 13.440 8.311 13.601 1.00 92.06 131 ASP A N 1
ATOM 1008 C CA . ASP A 1 131 ? 14.111 7.145 14.180 1.00 92.06 131 ASP A CA 1
ATOM 1009 C C . ASP A 1 131 ? 13.976 5.911 13.287 1.00 92.06 131 ASP A C 1
ATOM 1011 O O . ASP A 1 131 ? 14.935 5.157 13.108 1.00 92.06 131 ASP A O 1
ATOM 1015 N N . GLU A 1 132 ? 12.810 5.726 12.665 1.00 94.06 132 GLU A N 1
ATOM 1016 C CA . GLU A 1 132 ? 12.598 4.630 11.727 1.00 94.06 132 GLU A CA 1
ATOM 1017 C C . GLU A 1 132 ? 13.473 4.755 10.475 1.00 94.06 132 GLU A C 1
ATOM 1019 O O . GLU A 1 132 ? 14.091 3.777 10.046 1.00 94.06 132 GLU A O 1
ATOM 1024 N N . LEU A 1 133 ? 13.580 5.972 9.934 1.00 92.81 133 LEU A N 1
ATOM 1025 C CA . LEU A 1 133 ? 14.457 6.281 8.810 1.00 92.81 133 LEU A CA 1
ATOM 1026 C C . LEU A 1 133 ? 15.926 5.994 9.152 1.00 92.81 133 LEU A C 1
ATOM 1028 O O . LEU A 1 133 ? 16.610 5.320 8.382 1.00 92.81 133 LEU A O 1
ATOM 1032 N N . ARG A 1 134 ? 16.408 6.448 10.318 1.00 91.19 134 ARG A N 1
ATOM 1033 C CA . ARG A 1 134 ? 17.787 6.186 10.768 1.00 91.19 134 ARG A CA 1
ATOM 1034 C C . ARG A 1 134 ? 18.062 4.691 10.904 1.00 91.19 134 ARG A C 1
ATOM 1036 O O . ARG A 1 134 ? 19.101 4.231 10.442 1.00 91.19 134 ARG A O 1
ATOM 1043 N N . ARG A 1 135 ? 17.125 3.930 11.481 1.00 91.75 135 ARG A N 1
ATOM 1044 C CA . ARG A 1 135 ? 17.252 2.473 11.637 1.00 91.75 135 ARG A CA 1
ATOM 1045 C C . ARG A 1 135 ? 17.433 1.778 10.289 1.00 91.75 135 ARG A C 1
ATOM 1047 O O . ARG A 1 135 ? 18.352 0.982 10.142 1.00 91.75 135 ARG A O 1
ATOM 1054 N N . VAL A 1 136 ? 16.592 2.109 9.308 1.00 90.94 136 VAL A N 1
ATOM 1055 C CA . VAL A 1 136 ? 16.649 1.509 7.965 1.00 90.94 136 VAL A CA 1
ATOM 1056 C C . VAL A 1 136 ? 17.946 1.860 7.233 1.00 90.94 136 VAL A C 1
ATOM 1058 O O . VAL A 1 136 ? 18.510 1.009 6.550 1.00 90.94 136 VAL A O 1
ATOM 1061 N N . LEU A 1 137 ? 18.462 3.079 7.409 1.00 87.38 137 LEU A N 1
ATOM 1062 C CA . LEU A 1 137 ? 19.732 3.503 6.808 1.00 87.38 137 LEU A CA 1
ATOM 1063 C C . LEU A 1 137 ? 20.973 2.872 7.466 1.00 87.38 137 LEU A C 1
ATOM 1065 O O . LEU A 1 137 ? 22.027 2.864 6.843 1.00 87.38 137 LEU A O 1
ATOM 1069 N N . GLN A 1 138 ? 20.866 2.363 8.698 1.00 83.31 138 GLN A N 1
ATOM 1070 C CA . GLN A 1 138 ? 21.958 1.677 9.407 1.00 83.31 138 GLN A CA 1
ATOM 1071 C C . GLN A 1 138 ? 21.982 0.162 9.162 1.00 83.31 138 GLN A C 1
ATOM 1073 O O . GLN A 1 138 ? 23.028 -0.464 9.302 1.00 83.31 138 GLN A O 1
ATOM 1078 N N . SER A 1 139 ? 20.836 -0.440 8.832 1.00 68.00 139 SER A N 1
ATOM 1079 C CA . SER A 1 139 ? 20.691 -1.891 8.646 1.00 68.00 139 SER A CA 1
ATOM 1080 C C . SER A 1 139 ? 21.121 -2.416 7.267 1.00 68.00 139 SER A C 1
ATOM 1082 O O . SER A 1 139 ? 20.959 -3.607 7.006 1.00 68.00 139 SER A O 1
ATOM 1084 N N . VAL A 1 140 ? 21.627 -1.552 6.377 1.00 49.41 140 VAL A N 1
ATOM 1085 C CA . VAL A 1 140 ? 21.970 -1.862 4.973 1.00 49.41 140 VAL A CA 1
ATOM 1086 C C . VAL A 1 140 ? 23.209 -1.094 4.543 1.00 49.41 140 VAL A C 1
ATOM 1088 O O . VAL A 1 140 ? 23.956 -1.603 3.678 1.00 49.41 140 VAL A O 1
#

pLDDT: mean 89.96, std 6.7, range [49.41, 97.19]